Protein AF-A0A1S9IWZ9-F1 (afdb_monomer)

Organism: Shigella boydii (NCBI:txid621)

Structure (mmCIF, N/CA/C/O backbone):
data_AF-A0A1S9IWZ9-F1
#
_entry.id   AF-A0A1S9IWZ9-F1
#
loop_
_atom_site.group_PDB
_atom_site.id
_atom_site.type_symbol
_atom_site.label_atom_id
_atom_site.label_alt_id
_atom_site.label_comp_id
_atom_site.label_asym_id
_atom_site.label_entity_id
_atom_site.label_seq_id
_atom_site.pdbx_PDB_ins_code
_atom_site.Cartn_x
_atom_site.Cartn_y
_atom_site.Cartn_z
_atom_site.occupancy
_atom_site.B_iso_or_equiv
_atom_site.auth_seq_id
_atom_site.auth_comp_id
_atom_site.auth_asym_id
_atom_site.auth_atom_id
_atom_site.pdbx_PDB_model_num
ATOM 1 N N . MET A 1 1 ? -68.301 -31.347 48.770 1.00 42.69 1 MET A N 1
ATOM 2 C CA . MET A 1 1 ? -67.664 -30.353 49.659 1.00 42.69 1 MET A CA 1
ATOM 3 C C . MET A 1 1 ? -66.158 -30.566 49.586 1.00 42.69 1 MET A C 1
ATOM 5 O O . MET A 1 1 ? -65.653 -31.471 50.227 1.00 42.69 1 MET A O 1
ATOM 9 N N . VAL A 1 2 ? -65.458 -29.803 48.743 1.00 34.38 2 VAL A N 1
ATOM 10 C CA . VAL A 1 2 ? -63.988 -29.727 48.735 1.00 34.38 2 VAL A CA 1
ATOM 11 C C . VAL A 1 2 ? -63.661 -28.239 48.740 1.00 34.38 2 VAL A C 1
ATOM 13 O O . VAL A 1 2 ? -63.950 -27.529 47.781 1.00 34.38 2 VAL A O 1
ATOM 16 N N . ARG A 1 3 ? -63.187 -27.747 49.886 1.00 41.38 3 ARG A N 1
ATOM 17 C CA . ARG A 1 3 ? -62.745 -26.362 50.076 1.00 41.38 3 ARG A CA 1
ATOM 18 C C . ARG A 1 3 ? -61.369 -26.219 49.431 1.00 41.38 3 ARG A C 1
ATOM 20 O O . ARG A 1 3 ? -60.417 -26.818 49.916 1.00 41.38 3 ARG A O 1
ATOM 27 N N . ILE A 1 4 ? -61.268 -25.408 48.383 1.00 44.72 4 ILE A N 1
ATOM 28 C CA . ILE A 1 4 ? -59.985 -24.909 47.886 1.00 44.72 4 ILE A CA 1
ATOM 29 C C . ILE A 1 4 ? -59.687 -23.632 48.675 1.00 44.72 4 ILE A C 1
ATOM 31 O O . ILE A 1 4 ? -60.338 -22.606 48.489 1.00 44.72 4 ILE A O 1
ATOM 35 N N . THR A 1 5 ? -58.758 -23.716 49.622 1.00 43.66 5 THR A N 1
ATOM 36 C CA . THR A 1 5 ? -58.211 -22.553 50.328 1.00 43.66 5 THR A CA 1
ATOM 37 C C . THR A 1 5 ? -57.264 -21.799 49.403 1.00 43.66 5 THR A C 1
ATOM 39 O O . THR A 1 5 ? -56.326 -22.384 48.865 1.00 43.66 5 THR A O 1
ATOM 42 N N . ALA A 1 6 ? -57.516 -20.502 49.226 1.00 48.47 6 ALA A N 1
ATOM 43 C CA . ALA A 1 6 ? -56.674 -19.590 48.466 1.00 48.47 6 ALA A CA 1
ATOM 44 C C . ALA A 1 6 ? -55.269 -19.505 49.086 1.00 48.47 6 ALA A C 1
ATOM 46 O O . ALA A 1 6 ? -55.086 -18.919 50.152 1.00 48.47 6 ALA A O 1
ATOM 47 N N . ALA A 1 7 ? -54.277 -20.081 48.408 1.00 47.28 7 ALA A N 1
ATOM 48 C CA . ALA A 1 7 ? -52.869 -19.835 48.671 1.00 47.28 7 ALA A CA 1
ATOM 49 C C . ALA A 1 7 ? -52.355 -18.813 47.648 1.00 47.28 7 ALA A C 1
ATOM 51 O O . ALA A 1 7 ? -52.097 -19.137 46.496 1.00 47.28 7 ALA A O 1
ATOM 52 N N . ASN A 1 8 ? -52.289 -17.567 48.109 1.00 45.31 8 ASN A N 1
ATOM 53 C CA . ASN A 1 8 ? -51.313 -16.533 47.772 1.00 45.31 8 ASN A CA 1
ATOM 54 C C . ASN A 1 8 ? -50.877 -16.385 46.292 1.00 45.31 8 ASN A C 1
ATOM 56 O O . ASN A 1 8 ? -50.048 -17.117 45.755 1.00 45.31 8 ASN A O 1
ATOM 60 N N . THR A 1 9 ? -51.396 -15.337 45.664 1.00 48.41 9 THR A N 1
ATOM 61 C CA . THR A 1 9 ? -51.115 -14.843 44.311 1.00 48.41 9 THR A CA 1
ATOM 62 C C . THR A 1 9 ? -49.709 -14.237 44.171 1.00 48.41 9 THR A C 1
ATOM 64 O O . THR A 1 9 ? -49.589 -13.014 44.169 1.00 48.41 9 THR A O 1
ATOM 67 N N . SER A 1 10 ? -48.632 -15.030 44.059 1.00 46.31 10 SER A N 1
ATOM 68 C CA . SER A 1 10 ? -47.301 -14.412 43.849 1.00 46.31 10 SER A CA 1
ATOM 69 C C . SER A 1 10 ? -46.210 -15.232 43.145 1.00 46.31 10 SER A C 1
ATOM 71 O O . SER A 1 10 ? -45.042 -14.863 43.228 1.00 46.31 10 SER A O 1
ATOM 73 N N . THR A 1 11 ? -46.531 -16.323 42.439 1.00 43.47 11 THR A N 1
ATOM 74 C CA . THR A 1 11 ? -45.454 -17.200 41.915 1.00 43.47 11 THR A CA 1
ATOM 75 C C . THR A 1 11 ? -45.615 -17.683 40.474 1.00 43.47 11 THR A C 1
ATOM 77 O O . THR A 1 11 ? -44.835 -18.523 40.042 1.00 43.47 11 THR A O 1
ATOM 80 N N . PHE A 1 12 ? -46.583 -17.175 39.703 1.00 42.53 12 PHE A N 1
ATOM 81 C CA . PHE A 1 12 ? -46.905 -17.755 38.384 1.00 42.53 12 PHE A CA 1
ATOM 82 C C . PHE A 1 12 ? -46.785 -16.833 37.164 1.00 42.53 12 PHE A C 1
ATOM 84 O O . PHE A 1 12 ? -47.210 -17.205 36.075 1.00 42.53 12 PHE A O 1
ATOM 91 N N . TYR A 1 13 ? -46.141 -15.675 37.294 1.00 44.91 13 TYR A N 1
ATOM 92 C CA . TYR A 1 13 ? -45.760 -14.857 36.141 1.00 44.91 13 TYR A CA 1
ATOM 93 C C . TYR A 1 13 ? -44.308 -14.413 36.293 1.00 44.91 13 TYR A C 1
ATOM 95 O O . TYR A 1 13 ? -44.026 -13.599 37.163 1.00 44.91 13 TYR A O 1
ATOM 103 N N . CYS A 1 14 ? -43.415 -15.009 35.489 1.00 40.34 14 CYS A N 1
ATOM 104 C CA . CYS A 1 14 ? -42.206 -14.415 34.885 1.00 40.34 14 CYS A CA 1
ATOM 105 C C . CYS A 1 14 ? -41.257 -15.519 34.360 1.00 40.34 14 CYS A C 1
ATOM 107 O O . CYS A 1 14 ? -40.148 -15.690 34.851 1.00 40.34 14 CYS A O 1
ATOM 109 N N . CYS A 1 15 ? -41.673 -16.259 33.323 1.00 40.75 15 CYS A N 1
ATOM 110 C CA . CYS A 1 15 ? -40.734 -16.920 32.393 1.00 40.75 15 CYS A CA 1
ATOM 111 C C . CYS A 1 15 ? -40.380 -16.016 31.192 1.00 40.75 15 CYS A C 1
ATOM 113 O O . CYS A 1 15 ? -39.792 -16.474 30.219 1.00 40.75 15 CYS A O 1
ATOM 115 N N . ILE A 1 16 ? -40.727 -14.727 31.261 1.00 48.38 16 ILE A N 1
ATOM 116 C CA . ILE A 1 16 ? -40.239 -13.676 30.365 1.00 48.38 16 ILE A CA 1
ATOM 117 C C . ILE A 1 16 ? -39.572 -12.641 31.283 1.00 48.38 16 ILE A C 1
ATOM 119 O O . ILE A 1 16 ? -40.241 -12.168 32.205 1.00 48.38 16 ILE A O 1
ATOM 123 N N . PRO A 1 17 ? -38.275 -12.329 31.118 1.00 45.09 17 PRO A N 1
ATOM 124 C CA . PRO A 1 17 ? -37.589 -11.383 31.991 1.00 45.09 17 PRO A CA 1
ATOM 125 C C . PRO A 1 17 ? -38.250 -9.997 31.889 1.00 45.09 17 PRO A C 1
ATOM 127 O O . PRO A 1 17 ? -38.627 -9.561 30.803 1.00 45.09 17 PRO A O 1
ATOM 130 N N . PRO A 1 18 ? -38.307 -9.267 33.010 1.00 55.34 18 PRO A N 1
ATOM 131 C CA . PRO A 1 18 ? -37.368 -8.169 33.116 1.00 55.34 18 PRO A CA 1
ATOM 132 C C . PRO A 1 18 ? -36.536 -8.388 34.374 1.00 55.34 18 PRO A C 1
ATOM 134 O O . PRO A 1 18 ? -36.990 -8.152 35.489 1.00 55.34 18 PRO A O 1
ATOM 137 N N . CYS A 1 19 ? -35.294 -8.842 34.212 1.00 51.28 19 CYS A N 1
ATOM 138 C CA . CYS A 1 19 ? -34.306 -8.580 35.251 1.00 51.28 19 CYS A CA 1
ATOM 139 C C . CYS A 1 19 ? -34.127 -7.055 35.299 1.00 51.28 19 CYS A C 1
ATOM 141 O O . CYS A 1 19 ? -33.762 -6.477 34.270 1.00 51.28 19 CYS A O 1
ATOM 143 N N . PRO A 1 20 ? -34.385 -6.378 36.431 1.00 58.62 20 PRO A N 1
ATOM 144 C CA . PRO A 1 20 ? -34.030 -4.978 36.552 1.00 58.62 20 PRO A CA 1
ATOM 145 C C . PRO A 1 20 ? -32.503 -4.916 36.613 1.00 58.62 20 PRO A C 1
ATOM 147 O O . PRO A 1 20 ? -31.913 -5.153 37.663 1.00 58.62 20 PRO A O 1
ATOM 150 N N . GLN A 1 21 ? -31.855 -4.643 35.477 1.00 62.84 21 GLN A N 1
ATOM 151 C CA . GLN A 1 21 ? -30.449 -4.248 35.489 1.00 62.84 21 GLN A CA 1
ATOM 152 C C . GLN A 1 21 ? -30.333 -3.040 36.415 1.00 62.84 21 GLN A C 1
ATOM 154 O O . GLN A 1 21 ? -31.103 -2.079 36.292 1.00 62.84 21 GLN A O 1
ATOM 159 N N . THR A 1 22 ? -29.411 -3.080 37.375 1.00 73.50 22 THR A N 1
ATOM 160 C CA . THR A 1 22 ? -29.249 -1.936 38.273 1.00 73.50 22 THR A CA 1
ATOM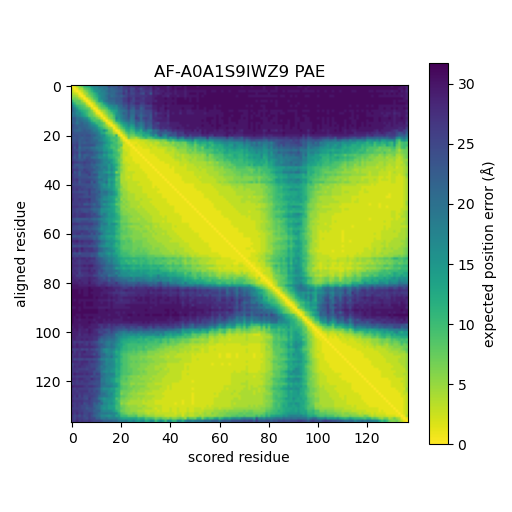 161 C C . THR A 1 22 ? -28.814 -0.718 37.450 1.00 73.50 22 THR A C 1
ATOM 163 O O . THR A 1 22 ? -28.080 -0.837 36.470 1.00 73.50 22 THR A O 1
ATOM 166 N N . ALA A 1 23 ? -29.217 0.498 37.836 1.00 81.75 23 ALA A N 1
ATOM 167 C CA . ALA A 1 23 ? -28.802 1.711 37.115 1.00 81.75 23 ALA A CA 1
ATOM 168 C C . ALA A 1 23 ? -27.265 1.856 37.011 1.00 81.75 23 ALA A C 1
ATOM 170 O O . ALA A 1 23 ? -26.764 2.593 36.164 1.00 81.75 23 ALA A O 1
ATOM 171 N N . ARG A 1 24 ? -26.511 1.158 37.873 1.00 81.62 24 ARG A N 1
ATOM 172 C CA . ARG A 1 24 ? -25.048 1.041 37.818 1.00 81.62 24 ARG A CA 1
ATOM 173 C C . ARG A 1 24 ? -24.586 0.069 36.730 1.00 81.62 24 ARG A C 1
ATOM 175 O O . ARG A 1 24 ? -23.719 0.445 35.951 1.00 81.62 24 ARG A O 1
ATOM 182 N N . GLU A 1 25 ? -25.176 -1.123 36.641 1.00 84.31 25 GLU A N 1
ATOM 183 C CA . GLU A 1 25 ? -24.898 -2.092 35.568 1.00 84.31 25 GLU A CA 1
ATOM 184 C C . GLU A 1 25 ? -25.182 -1.504 34.189 1.00 84.31 25 GLU A C 1
ATOM 186 O O . GLU A 1 25 ? -24.346 -1.613 33.297 1.00 84.31 25 GLU A O 1
ATOM 191 N N . LEU A 1 26 ? -26.306 -0.799 34.034 1.00 86.81 26 LEU A N 1
ATOM 192 C CA . LEU A 1 26 ? -26.654 -0.166 32.764 1.00 86.81 26 LEU A CA 1
ATOM 193 C C . LEU A 1 26 ? -25.638 0.920 32.371 1.00 86.81 26 LEU A C 1
ATOM 195 O O . LEU A 1 26 ? -25.242 1.021 31.212 1.00 86.81 26 LEU A O 1
ATOM 199 N N . LYS A 1 27 ? -25.166 1.717 33.339 1.00 87.94 27 LYS A N 1
ATOM 200 C CA . LYS A 1 27 ? -24.113 2.719 33.103 1.00 87.94 27 LYS A CA 1
ATOM 201 C C . LYS A 1 27 ? -22.781 2.075 32.717 1.00 87.94 27 LYS A C 1
ATOM 203 O O . LYS A 1 27 ? -22.127 2.572 31.807 1.00 87.94 27 LYS A O 1
ATOM 208 N N . LEU A 1 28 ? -22.396 0.982 33.379 1.00 90.7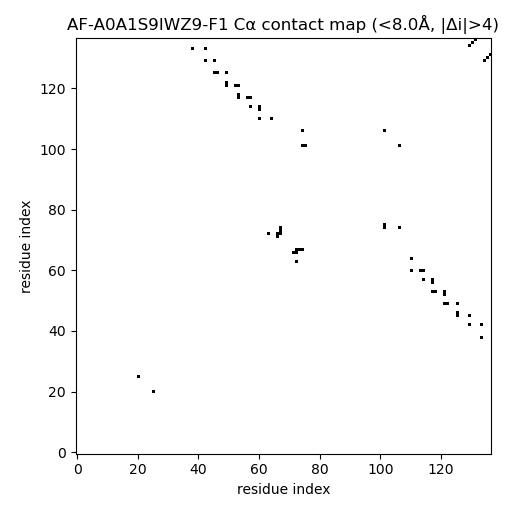5 28 LEU A N 1
ATOM 209 C CA . LEU A 1 28 ? -21.179 0.228 33.060 1.00 90.75 28 LEU A CA 1
ATOM 210 C C . LEU A 1 28 ? -21.259 -0.392 31.661 1.00 90.75 28 LEU A C 1
ATOM 212 O O . LEU A 1 28 ? -20.330 -0.232 30.874 1.00 90.75 28 LEU A O 1
ATOM 216 N N . ALA A 1 29 ? -22.381 -1.028 31.321 1.00 90.12 29 ALA A N 1
ATOM 217 C CA . ALA A 1 29 ? -22.610 -1.593 29.995 1.00 90.12 29 ALA A CA 1
ATOM 218 C C . ALA A 1 29 ? -22.529 -0.514 28.903 1.00 90.12 29 ALA A C 1
ATOM 220 O O . ALA A 1 29 ? -21.823 -0.693 27.913 1.00 90.12 29 ALA A O 1
ATOM 221 N N . ASN A 1 30 ? -23.168 0.641 29.111 1.00 91.62 30 ASN A N 1
ATOM 222 C CA . ASN A 1 30 ? -23.105 1.759 28.168 1.00 91.62 30 ASN A CA 1
ATOM 223 C C . ASN A 1 30 ? -21.685 2.328 28.016 1.00 91.62 30 ASN A C 1
ATOM 225 O O . ASN A 1 30 ? -21.290 2.691 26.907 1.00 91.62 30 ASN A O 1
ATOM 229 N N . ALA A 1 31 ? -20.905 2.386 29.101 1.00 92.44 31 ALA A N 1
ATOM 230 C CA . ALA A 1 31 ? -19.508 2.816 29.048 1.00 92.44 31 ALA A CA 1
ATOM 231 C C . ALA A 1 31 ? -18.648 1.843 28.225 1.00 92.44 31 ALA A C 1
ATOM 233 O O . ALA A 1 31 ? -17.912 2.282 27.345 1.00 92.44 31 ALA A O 1
ATOM 234 N N . VAL A 1 32 ? -18.802 0.531 28.442 1.00 92.62 32 VAL A N 1
ATOM 235 C CA . VAL A 1 32 ? -18.099 -0.510 27.671 1.00 92.62 32 VAL A CA 1
ATOM 236 C C . VAL A 1 32 ? -18.483 -0.464 26.191 1.00 92.62 32 VAL A C 1
ATOM 238 O O . VAL A 1 32 ? -17.609 -0.516 25.334 1.00 92.62 32 VAL A O 1
ATOM 241 N N . ILE A 1 33 ? -19.771 -0.313 25.870 1.00 94.44 33 ILE A N 1
ATOM 242 C CA . ILE A 1 33 ? -20.237 -0.187 24.479 1.00 94.44 33 ILE A CA 1
ATOM 243 C C . ILE A 1 33 ? -19.618 1.042 23.807 1.00 94.44 33 ILE A C 1
ATOM 245 O O . ILE A 1 33 ? -19.178 0.961 22.662 1.00 94.44 33 ILE A O 1
ATOM 249 N N . THR A 1 34 ? -19.564 2.172 24.514 1.00 94.38 34 THR A N 1
ATOM 250 C CA . THR A 1 34 ? -18.973 3.408 23.982 1.00 94.38 34 THR A CA 1
ATOM 251 C C . THR A 1 34 ? -17.473 3.234 23.731 1.00 94.38 34 THR A C 1
ATOM 253 O O . THR A 1 34 ? -16.993 3.617 22.667 1.00 94.38 34 THR A O 1
ATOM 256 N N . ASP A 1 35 ? -16.742 2.604 24.657 1.00 93.19 35 ASP A N 1
ATOM 257 C CA . ASP A 1 35 ? -15.321 2.272 24.477 1.00 93.19 35 ASP A CA 1
ATOM 258 C C . ASP A 1 35 ? -15.099 1.352 23.266 1.00 93.19 35 ASP A C 1
ATOM 260 O O . ASP A 1 35 ? -14.286 1.651 22.391 1.00 93.19 35 ASP A O 1
ATOM 264 N N . MET A 1 36 ? -15.901 0.289 23.143 1.00 92.94 36 MET A N 1
ATOM 265 C CA . MET A 1 36 ? -15.856 -0.618 21.994 1.00 92.94 36 MET A CA 1
ATOM 266 C C . MET A 1 36 ? -16.123 0.111 20.669 1.00 92.94 36 MET A C 1
ATOM 268 O O . MET A 1 36 ? -15.433 -0.142 19.682 1.00 92.94 36 MET A O 1
ATOM 272 N N . GLN A 1 37 ? -17.087 1.037 20.630 1.00 95.31 37 GLN A N 1
ATOM 273 C CA . GLN A 1 37 ? -17.384 1.838 19.437 1.00 95.31 37 GLN A CA 1
ATOM 274 C C . GLN A 1 37 ? -16.243 2.787 19.060 1.00 95.31 37 GLN A C 1
ATOM 276 O O . GLN A 1 37 ? -15.983 2.977 17.871 1.00 95.31 37 GLN A O 1
ATOM 281 N N . MET A 1 38 ? -15.567 3.390 20.043 1.00 94.12 38 MET A N 1
ATOM 282 C CA . MET A 1 38 ? -14.410 4.251 19.785 1.00 94.12 38 MET A CA 1
ATOM 283 C C . MET A 1 38 ? -13.260 3.442 19.184 1.00 94.12 38 MET A C 1
ATOM 285 O O . MET A 1 38 ? -12.815 3.757 18.084 1.00 94.12 38 MET A O 1
ATOM 289 N N . ARG A 1 39 ? -12.888 2.320 19.810 1.00 93.50 39 ARG A N 1
ATOM 290 C CA . ARG A 1 39 ? -11.831 1.430 19.300 1.00 93.50 39 ARG A CA 1
ATOM 291 C C . ARG A 1 39 ? -12.121 0.921 17.889 1.00 93.50 39 ARG A C 1
ATOM 293 O O . ARG A 1 39 ? -11.229 0.883 17.052 1.00 93.50 39 ARG A O 1
ATOM 300 N N . GLN A 1 40 ? -13.374 0.575 17.583 1.00 95.19 40 GLN A N 1
ATOM 301 C CA . GLN A 1 40 ? -13.762 0.175 16.224 1.00 95.19 40 GLN A CA 1
ATOM 302 C C . GLN A 1 40 ? -13.533 1.288 15.194 1.00 95.19 40 GLN A C 1
ATOM 304 O O . GLN A 1 40 ? -13.059 1.011 14.091 1.00 95.19 40 GLN A O 1
ATOM 309 N N . ARG A 1 41 ? -13.852 2.541 15.541 1.00 97.06 41 ARG A N 1
ATOM 310 C CA . ARG A 1 41 ? -13.607 3.692 14.661 1.00 97.06 41 ARG A CA 1
ATOM 311 C C . ARG A 1 41 ? -12.118 3.956 14.481 1.00 97.06 41 ARG A C 1
ATOM 313 O O . ARG A 1 41 ? -11.693 4.187 13.354 1.00 97.06 41 ARG A O 1
ATOM 320 N N . ASP A 1 42 ? -11.341 3.872 15.554 1.00 95.50 42 ASP A N 1
ATOM 321 C CA . ASP A 1 42 ? -9.898 4.108 15.509 1.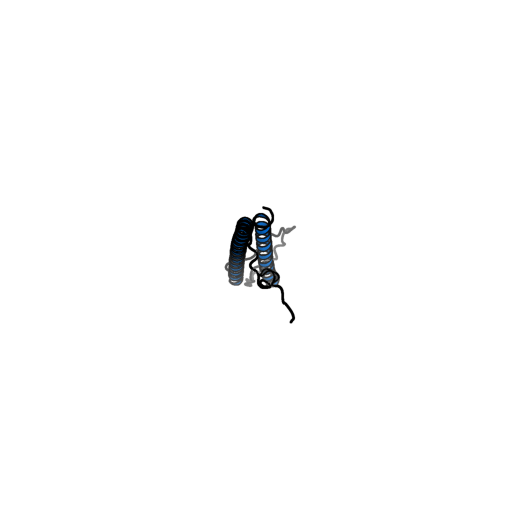00 95.50 42 ASP A CA 1
ATOM 322 C C . ASP A 1 42 ? -9.182 3.042 14.670 1.00 95.50 42 ASP A C 1
ATOM 324 O O . ASP A 1 42 ? -8.345 3.368 13.828 1.00 95.50 42 ASP A O 1
ATOM 328 N N . VAL A 1 43 ? -9.571 1.770 14.814 1.00 95.75 43 VAL A N 1
ATOM 329 C CA . VAL A 1 43 ? -9.055 0.671 13.981 1.00 95.75 43 VAL A CA 1
ATOM 330 C C . VAL A 1 43 ? -9.433 0.859 12.513 1.00 95.75 43 VAL A C 1
ATOM 332 O O . VAL A 1 43 ? -8.583 0.681 11.644 1.00 95.75 43 VAL A O 1
ATOM 335 N N . ALA A 1 44 ? -10.671 1.266 12.217 1.00 97.25 44 ALA A N 1
ATOM 336 C CA . ALA A 1 44 ? -11.090 1.551 10.844 1.00 97.25 44 ALA A CA 1
ATOM 337 C C . ALA A 1 44 ? -10.319 2.735 10.233 1.00 97.25 44 ALA A C 1
ATOM 339 O O . ALA A 1 44 ? -9.968 2.708 9.054 1.00 97.25 44 ALA A O 1
ATOM 340 N N . ALA A 1 45 ? -10.019 3.766 11.027 1.00 96.88 45 ALA A N 1
ATOM 341 C CA . ALA A 1 45 ? -9.200 4.891 10.587 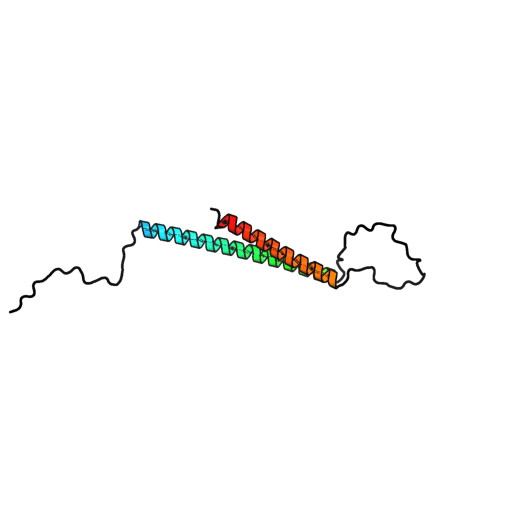1.00 96.88 45 ALA A CA 1
ATOM 342 C C . ALA A 1 45 ? -7.752 4.463 10.299 1.00 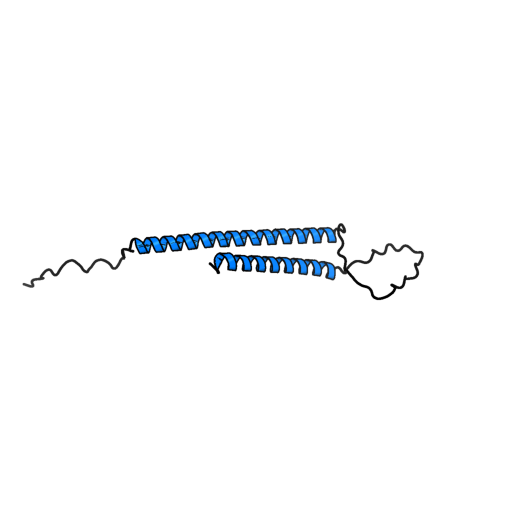96.88 45 ALA A C 1
ATOM 344 O O . ALA A 1 45 ? -7.173 4.883 9.294 1.00 96.88 45 ALA A O 1
ATOM 345 N N . LEU A 1 46 ? -7.183 3.600 11.144 1.00 96.94 46 LEU A N 1
ATOM 346 C CA . LEU A 1 46 ? -5.844 3.045 10.960 1.00 96.94 46 LEU A CA 1
ATOM 347 C C . LEU A 1 46 ? -5.763 2.166 9.702 1.00 96.94 46 LEU A C 1
ATOM 349 O O . LEU A 1 46 ? -4.834 2.318 8.909 1.00 96.94 46 LEU A O 1
ATOM 353 N N . ASP A 1 47 ? -6.762 1.315 9.470 1.00 95.69 47 ASP A N 1
ATOM 354 C CA . ASP A 1 47 ? -6.863 0.498 8.256 1.00 95.69 47 ASP A CA 1
ATOM 355 C C . ASP A 1 47 ? -6.960 1.362 6.987 1.00 95.69 47 ASP A C 1
ATOM 357 O O . ASP A 1 47 ? -6.205 1.167 6.029 1.00 95.69 47 ASP A O 1
ATOM 361 N N . ALA A 1 48 ? -7.816 2.389 7.004 1.00 97.50 48 ALA A N 1
ATOM 362 C CA . ALA A 1 48 ? -7.961 3.320 5.887 1.00 97.50 48 ALA A CA 1
ATOM 363 C C . ALA A 1 48 ? -6.659 4.084 5.592 1.00 97.50 48 ALA A C 1
ATOM 365 O O . ALA A 1 48 ? -6.285 4.245 4.426 1.00 97.50 48 ALA A O 1
ATOM 366 N N . LYS A 1 49 ? -5.945 4.523 6.638 1.00 97.31 49 LYS A N 1
ATOM 367 C CA . LYS A 1 49 ? -4.645 5.197 6.525 1.00 97.31 49 LYS A CA 1
ATOM 368 C C . LYS A 1 49 ? -3.628 4.305 5.812 1.00 97.31 49 LYS A C 1
ATOM 370 O O . LYS A 1 49 ? -3.105 4.694 4.768 1.00 97.31 49 LYS A O 1
ATOM 375 N N . TYR A 1 50 ? -3.376 3.102 6.328 1.00 97.00 50 TYR A N 1
ATOM 376 C CA . TYR A 1 50 ? -2.335 2.229 5.778 1.00 97.00 50 TYR A CA 1
ATOM 377 C C . TYR A 1 50 ? -2.705 1.614 4.427 1.00 97.00 50 TYR A C 1
ATOM 379 O O . TYR A 1 50 ? -1.822 1.404 3.593 1.00 97.00 50 TYR A O 1
ATOM 387 N N . THR A 1 51 ? -3.995 1.406 4.157 1.00 96.12 51 THR A N 1
ATOM 388 C CA . THR A 1 51 ? -4.475 1.015 2.825 1.00 96.12 51 THR A CA 1
ATOM 389 C C . THR A 1 51 ? -4.178 2.099 1.793 1.00 96.12 51 THR A C 1
ATOM 391 O O . THR A 1 51 ? -3.661 1.797 0.715 1.00 96.12 51 THR A O 1
ATOM 394 N N . LYS A 1 52 ? -4.448 3.368 2.126 1.00 97.31 52 LYS A N 1
ATOM 395 C CA . LYS A 1 52 ? -4.141 4.496 1.242 1.00 97.31 52 LYS A CA 1
ATOM 396 C C . LYS A 1 52 ? -2.638 4.638 1.014 1.00 97.31 52 LYS A C 1
ATOM 398 O O . LYS A 1 52 ? -2.208 4.694 -0.131 1.00 97.31 52 LYS A O 1
ATOM 403 N N . GLU A 1 53 ? -1.836 4.631 2.077 1.00 96.25 53 GLU A N 1
ATOM 404 C CA . GLU A 1 53 ? -0.378 4.759 1.954 1.00 96.25 53 GLU A CA 1
ATOM 405 C C . GLU A 1 53 ? 0.240 3.631 1.113 1.00 96.25 53 GLU A C 1
ATOM 407 O O . GLU A 1 53 ? 1.169 3.865 0.338 1.00 96.25 53 GLU A O 1
ATOM 412 N N . LEU A 1 54 ? -0.284 2.406 1.229 1.00 96.88 54 LEU A N 1
ATOM 413 C CA . LEU A 1 54 ? 0.143 1.287 0.393 1.00 96.88 54 LEU A CA 1
ATOM 414 C C . LEU A 1 54 ? -0.248 1.482 -1.078 1.00 96.88 54 LEU A C 1
ATOM 416 O O . LEU A 1 54 ? 0.545 1.166 -1.965 1.00 96.88 54 LEU A O 1
ATOM 420 N N . ALA A 1 55 ? -1.453 1.986 -1.348 1.00 97.06 55 ALA A N 1
ATOM 421 C CA . ALA A 1 55 ? -1.902 2.279 -2.705 1.00 97.06 55 ALA A CA 1
ATOM 422 C C . ALA A 1 55 ? -1.057 3.386 -3.355 1.00 97.06 55 ALA A C 1
ATOM 424 O O . ALA A 1 55 ? -0.602 3.217 -4.487 1.00 97.06 55 ALA A O 1
ATOM 425 N N . ASP A 1 56 ? -0.772 4.462 -2.619 1.00 97.12 56 ASP A N 1
ATOM 426 C CA . ASP A 1 56 ? 0.062 5.572 -3.085 1.00 97.12 56 ASP A CA 1
ATOM 427 C C . ASP A 1 56 ? 1.492 5.089 -3.404 1.00 97.12 56 ASP A C 1
ATOM 429 O O . ASP A 1 56 ? 2.031 5.371 -4.477 1.00 97.12 56 ASP A O 1
ATOM 433 N N . ALA A 1 57 ? 2.085 4.266 -2.530 1.00 96.00 57 ALA A N 1
ATOM 434 C CA . ALA A 1 57 ? 3.412 3.683 -2.752 1.00 96.00 57 ALA A CA 1
ATOM 435 C C . ALA A 1 57 ? 3.456 2.733 -3.965 1.00 96.00 57 ALA A C 1
ATOM 437 O O . ALA A 1 57 ? 4.441 2.703 -4.714 1.00 96.00 57 ALA A O 1
ATOM 438 N N . LYS A 1 58 ? 2.389 1.955 -4.190 1.00 95.94 58 LYS A N 1
ATOM 439 C CA . LYS A 1 58 ? 2.252 1.112 -5.387 1.00 95.94 58 LYS A CA 1
ATOM 440 C C . LYS A 1 58 ? 2.152 1.951 -6.657 1.00 95.94 58 LYS A C 1
ATOM 442 O O . LYS A 1 58 ? 2.881 1.678 -7.607 1.00 95.94 58 LYS A O 1
ATOM 447 N N . ALA A 1 59 ? 1.345 3.010 -6.644 1.00 97.56 59 ALA A N 1
ATOM 448 C CA . ALA A 1 59 ? 1.220 3.924 -7.775 1.00 97.56 59 ALA A CA 1
ATOM 449 C C . ALA A 1 59 ? 2.565 4.583 -8.132 1.00 97.56 59 ALA A C 1
ATOM 451 O O . ALA A 1 59 ? 2.924 4.679 -9.307 1.00 97.56 59 ALA A O 1
ATOM 452 N N . GLU A 1 60 ? 3.360 4.970 -7.131 1.00 96.38 60 GLU A N 1
ATOM 453 C CA . GLU A 1 60 ? 4.712 5.492 -7.353 1.00 96.38 60 GLU A CA 1
ATOM 454 C C . GLU A 1 60 ? 5.652 4.433 -7.967 1.00 96.38 60 GLU A C 1
ATOM 456 O O . GLU A 1 60 ? 6.487 4.740 -8.825 1.00 96.38 60 GLU A O 1
ATOM 461 N N . ASN A 1 61 ? 5.523 3.164 -7.562 1.00 96.56 61 ASN A N 1
ATOM 462 C CA . ASN A 1 61 ? 6.264 2.059 -8.173 1.00 96.56 61 ASN A CA 1
ATOM 463 C C . ASN A 1 61 ? 5.940 1.883 -9.647 1.00 96.56 61 ASN A C 1
ATOM 465 O O . ASN A 1 61 ? 6.858 1.785 -10.461 1.00 96.56 61 ASN A O 1
ATOM 469 N N . ASP A 1 62 ? 4.653 1.879 -9.971 1.00 96.81 62 ASP A N 1
ATOM 470 C CA . ASP A 1 62 ? 4.171 1.693 -11.331 1.00 96.81 62 ASP A CA 1
ATOM 471 C C . ASP A 1 62 ? 4.578 2.862 -12.228 1.00 96.81 62 ASP A C 1
ATOM 473 O O . ASP A 1 62 ? 5.029 2.647 -13.355 1.00 96.81 62 ASP A O 1
ATOM 477 N N . ALA A 1 63 ? 4.539 4.093 -11.710 1.00 97.56 63 ALA A N 1
ATOM 478 C CA . ALA A 1 63 ? 5.058 5.263 -12.413 1.00 97.56 63 ALA A CA 1
ATOM 479 C C . ALA A 1 63 ? 6.560 5.122 -12.723 1.00 97.56 63 ALA A C 1
ATOM 481 O O . ALA A 1 63 ? 6.996 5.371 -13.849 1.00 97.56 63 ALA A O 1
ATOM 482 N N . LEU A 1 64 ? 7.360 4.659 -11.756 1.00 96.25 64 LEU A N 1
ATOM 483 C CA . LEU A 1 64 ? 8.789 4.415 -11.964 1.00 96.25 64 LEU A CA 1
ATOM 484 C C . LEU A 1 64 ? 9.048 3.270 -12.950 1.00 96.25 64 LEU A C 1
ATOM 486 O O . LEU A 1 64 ? 9.945 3.381 -13.787 1.00 96.25 64 LEU A O 1
ATOM 490 N N . ARG A 1 65 ? 8.244 2.206 -12.900 1.00 95.75 65 ARG A N 1
ATOM 491 C CA . ARG A 1 65 ? 8.289 1.103 -13.865 1.00 95.75 65 ARG A CA 1
ATOM 492 C C . ARG A 1 65 ? 7.985 1.602 -15.279 1.00 95.75 65 ARG A C 1
ATOM 494 O O . ARG A 1 65 ? 8.720 1.270 -16.206 1.00 95.75 65 ARG A O 1
ATOM 501 N N . ALA A 1 66 ? 6.969 2.450 -15.441 1.00 96.38 66 ALA A N 1
ATOM 502 C CA . ALA A 1 66 ? 6.610 3.055 -16.721 1.00 96.38 66 ALA A CA 1
ATOM 503 C C . ALA A 1 66 ? 7.695 4.008 -17.248 1.00 96.38 66 ALA A C 1
ATOM 505 O O . ALA A 1 66 ? 7.999 3.998 -18.440 1.00 96.38 66 ALA A O 1
ATOM 506 N N . ASP A 1 67 ? 8.317 4.806 -16.378 1.00 96.25 67 ASP A N 1
ATOM 507 C CA . ASP A 1 67 ? 9.430 5.684 -16.752 1.00 96.25 67 ASP A CA 1
ATOM 508 C C . ASP A 1 67 ? 10.663 4.907 -17.227 1.00 96.25 67 ASP A C 1
ATOM 510 O O . ASP A 1 67 ? 11.332 5.338 -18.170 1.00 96.25 67 ASP A O 1
ATOM 514 N N . VAL A 1 68 ? 10.971 3.771 -16.591 1.00 93.69 68 VAL A N 1
ATOM 515 C CA . VAL A 1 68 ? 12.074 2.890 -17.007 1.00 93.69 68 VAL A CA 1
ATOM 516 C C . VAL A 1 68 ? 11.740 2.177 -18.315 1.00 93.69 68 VAL A C 1
ATOM 518 O O . VAL A 1 68 ? 12.573 2.142 -19.222 1.00 93.69 68 VAL A O 1
ATOM 521 N N . ALA A 1 69 ? 10.510 1.680 -18.467 1.00 91.56 69 ALA A N 1
ATOM 522 C CA . ALA A 1 69 ? 10.051 1.060 -19.709 1.00 91.56 69 ALA A CA 1
ATOM 523 C C . ALA A 1 69 ? 10.086 2.041 -20.895 1.00 91.56 69 ALA A C 1
ATOM 525 O O . ALA A 1 69 ? 10.505 1.672 -21.989 1.00 91.56 69 ALA A O 1
ATOM 526 N N . ALA A 1 70 ? 9.721 3.306 -20.667 1.00 93.88 70 ALA A N 1
ATOM 527 C CA . ALA A 1 70 ? 9.769 4.368 -21.670 1.00 93.88 70 ALA A CA 1
ATOM 528 C C . ALA A 1 70 ? 11.175 4.960 -21.895 1.00 93.88 70 ALA A C 1
ATOM 530 O O . ALA A 1 70 ? 11.323 5.893 -22.682 1.00 93.88 70 ALA A O 1
ATOM 531 N N . GLY A 1 71 ? 12.199 4.491 -21.174 1.00 90.44 71 GLY A N 1
ATOM 532 C CA . GLY A 1 71 ? 13.569 5.002 -21.276 1.00 90.44 71 GLY A CA 1
ATOM 533 C C . GLY A 1 71 ? 13.781 6.415 -20.715 1.00 90.44 71 GLY A C 1
ATOM 534 O O . GLY A 1 71 ? 14.875 6.960 -20.854 1.00 90.44 71 GLY A O 1
ATOM 535 N N . ARG A 1 72 ? 12.777 7.008 -20.049 1.00 94.06 72 ARG A N 1
ATOM 536 C CA . ARG A 1 72 ? 12.891 8.313 -19.365 1.00 94.06 72 ARG A CA 1
ATOM 537 C C . ARG A 1 72 ? 13.782 8.230 -18.128 1.00 94.06 72 ARG A C 1
ATOM 539 O O . ARG A 1 72 ? 14.436 9.204 -17.762 1.00 94.06 72 ARG A O 1
ATOM 546 N N . LYS A 1 73 ? 13.809 7.062 -17.481 1.00 92.69 73 LYS A N 1
ATOM 547 C CA . LYS A 1 73 ? 14.683 6.735 -16.347 1.00 92.69 73 LYS A CA 1
ATOM 548 C C . LYS A 1 73 ? 15.457 5.451 -16.637 1.00 92.69 73 LYS A C 1
ATOM 550 O O . LYS A 1 73 ? 15.063 4.648 -17.475 1.00 92.69 73 LYS A O 1
ATOM 555 N N . ARG A 1 74 ? 16.579 5.254 -15.939 1.00 89.50 74 ARG A N 1
ATOM 556 C CA . ARG A 1 74 ? 17.408 4.043 -16.044 1.00 89.50 74 ARG A CA 1
ATOM 557 C C . ARG A 1 74 ? 17.777 3.546 -14.654 1.00 89.50 74 ARG A C 1
ATOM 559 O O . ARG A 1 74 ? 18.241 4.332 -13.829 1.00 89.50 74 ARG A O 1
ATOM 566 N N . LEU A 1 75 ? 17.618 2.245 -14.428 1.00 90.25 75 LEU A N 1
ATOM 567 C CA . LEU A 1 75 ? 18.157 1.569 -13.254 1.00 90.25 75 LEU A CA 1
ATOM 568 C C . LEU A 1 75 ? 19.680 1.441 -13.397 1.00 90.25 75 LEU A C 1
ATOM 570 O O . LEU A 1 75 ? 20.196 1.158 -14.480 1.00 90.25 75 LEU A O 1
ATOM 574 N N . ARG A 1 76 ? 20.407 1.686 -12.307 1.00 88.00 76 ARG A N 1
ATOM 575 C CA . ARG A 1 76 ? 21.871 1.612 -12.258 1.00 88.00 76 ARG A CA 1
ATOM 576 C C . ARG A 1 76 ? 22.275 0.728 -11.089 1.00 88.00 76 ARG A C 1
ATOM 578 O O . ARG A 1 76 ? 21.717 0.865 -10.004 1.00 88.00 76 ARG A O 1
ATOM 585 N N . ILE A 1 77 ? 23.252 -0.145 -11.306 1.00 85.00 77 ILE A N 1
ATOM 586 C CA . ILE A 1 77 ? 23.899 -0.877 -10.217 1.00 85.00 77 ILE A CA 1
ATOM 587 C C . ILE A 1 77 ? 25.090 -0.045 -9.758 1.00 85.00 77 ILE A C 1
ATOM 589 O O . ILE A 1 77 ? 25.903 0.381 -10.580 1.00 85.00 77 ILE A O 1
ATOM 593 N N . ASN A 1 78 ? 25.205 0.167 -8.450 1.00 85.69 78 ASN A N 1
ATOM 594 C CA . ASN A 1 78 ? 26.454 0.634 -7.874 1.00 85.69 78 ASN A CA 1
ATOM 595 C C . ASN A 1 78 ? 27.415 -0.559 -7.788 1.00 85.69 78 ASN A C 1
ATOM 597 O O . ASN A 1 78 ? 27.294 -1.388 -6.889 1.00 85.69 78 ASN A O 1
ATOM 601 N N . ALA A 1 79 ? 28.307 -0.685 -8.768 1.00 81.38 79 ALA A N 1
ATOM 602 C CA . ALA A 1 79 ? 29.286 -1.761 -8.836 1.00 81.38 79 ALA A CA 1
ATOM 603 C C . ALA A 1 79 ? 30.694 -1.199 -8.614 1.00 81.38 79 ALA A C 1
ATOM 605 O O . ALA A 1 79 ? 31.082 -0.223 -9.254 1.00 81.38 79 ALA A O 1
ATOM 606 N N . ASN A 1 80 ? 31.469 -1.846 -7.742 1.00 84.56 80 ASN A N 1
ATOM 607 C CA . ASN A 1 80 ? 32.909 -1.634 -7.667 1.00 84.56 80 ASN A CA 1
ATOM 608 C C . ASN A 1 80 ? 33.588 -2.699 -8.531 1.00 84.56 80 ASN A C 1
ATOM 610 O O . ASN A 1 80 ? 33.485 -3.888 -8.233 1.00 84.56 80 ASN A O 1
ATOM 614 N N . CYS A 1 81 ? 34.250 -2.285 -9.608 1.00 78.75 81 CYS A N 1
ATOM 615 C CA . CYS A 1 81 ? 34.934 -3.199 -10.518 1.00 78.75 81 CYS A CA 1
ATOM 616 C C . CYS A 1 81 ? 36.425 -3.262 -10.148 1.00 78.75 81 CYS A C 1
ATOM 618 O O . CYS A 1 81 ? 37.146 -2.301 -10.426 1.00 78.75 81 CYS A O 1
ATOM 620 N N . PRO A 1 82 ? 36.919 -4.351 -9.527 1.00 74.12 82 PRO A N 1
ATOM 621 C CA . PRO A 1 82 ? 38.342 -4.494 -9.246 1.00 74.12 82 PRO A CA 1
ATOM 622 C C . PRO A 1 82 ? 39.109 -4.766 -10.551 1.00 74.12 82 PRO A C 1
ATOM 624 O O . PRO A 1 82 ? 38.982 -5.834 -11.145 1.00 74.12 82 PRO A O 1
ATOM 627 N N . GLY A 1 83 ? 39.908 -3.792 -10.996 1.00 69.75 83 GLY A N 1
ATOM 628 C CA . GLY A 1 83 ? 40.819 -3.913 -12.143 1.00 69.75 83 GLY A CA 1
ATOM 629 C C . GLY A 1 83 ? 40.633 -2.830 -13.210 1.00 69.75 83 GLY A C 1
ATOM 630 O O .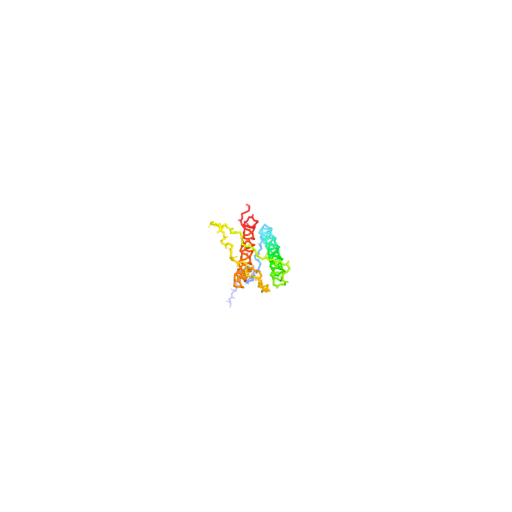 GLY A 1 83 ? 39.596 -2.171 -13.285 1.00 69.75 83 GLY A O 1
ATOM 631 N N . SER A 1 84 ? 41.646 -2.638 -14.064 1.00 60.94 84 SER A N 1
ATOM 632 C CA . SER A 1 84 ? 41.488 -1.808 -15.259 1.00 60.94 84 SER A CA 1
ATOM 633 C C . SER A 1 84 ? 40.583 -2.542 -16.248 1.00 60.94 84 SER A C 1
ATOM 635 O O . SER A 1 84 ? 40.908 -3.621 -16.744 1.00 60.94 84 SER A O 1
ATOM 637 N N . LEU A 1 85 ? 39.414 -1.964 -16.529 1.00 65.19 85 LEU A N 1
ATOM 638 C CA . LEU A 1 85 ? 38.566 -2.416 -17.627 1.00 65.19 85 LEU A CA 1
ATOM 639 C C . LEU A 1 85 ? 39.418 -2.365 -18.903 1.00 65.19 85 LEU A C 1
ATOM 641 O O . LEU A 1 85 ? 39.822 -1.282 -19.334 1.00 65.19 85 LEU A O 1
ATOM 645 N N . ARG A 1 86 ? 39.750 -3.528 -19.480 1.00 61.19 86 ARG A N 1
ATOM 646 C CA . ARG A 1 86 ? 40.476 -3.595 -20.753 1.00 61.19 86 ARG A CA 1
ATOM 647 C C . ARG A 1 86 ? 39.659 -2.827 -21.787 1.00 61.19 86 ARG A C 1
ATOM 649 O O . ARG A 1 86 ? 38.571 -3.258 -22.161 1.00 61.19 86 ARG A O 1
ATOM 656 N N . LYS A 1 87 ? 40.176 -1.682 -22.235 1.00 57.81 87 LYS A N 1
ATOM 657 C CA . LYS A 1 87 ? 39.609 -0.930 -23.353 1.00 57.81 87 LYS A CA 1
ATOM 658 C C . LYS A 1 87 ? 39.699 -1.840 -24.577 1.00 57.81 87 LYS A C 1
ATOM 660 O O . LYS A 1 87 ? 40.800 -2.106 -25.055 1.00 57.81 87 LYS A O 1
ATOM 665 N N . ALA A 1 88 ? 38.568 -2.388 -25.017 1.00 60.00 88 ALA A N 1
ATOM 666 C CA . ALA A 1 88 ? 38.525 -3.159 -26.251 1.00 60.00 88 ALA A CA 1
ATOM 667 C C . ALA A 1 88 ? 39.060 -2.278 -27.402 1.00 60.00 88 ALA A C 1
ATOM 669 O O . ALA A 1 88 ? 38.785 -1.070 -27.396 1.00 60.00 88 ALA A O 1
ATOM 670 N N . PRO A 1 89 ? 39.841 -2.827 -28.354 1.00 56.62 89 PRO A N 1
ATOM 671 C CA . PRO A 1 89 ? 40.255 -2.086 -29.539 1.00 56.62 89 PRO A CA 1
ATOM 672 C C . PRO A 1 89 ? 39.005 -1.532 -30.222 1.00 56.62 89 PRO A C 1
ATOM 674 O O . PRO A 1 89 ? 38.088 -2.285 -30.540 1.00 56.62 89 PRO A O 1
ATOM 677 N N . ILE A 1 90 ? 38.944 -0.212 -30.388 1.00 58.06 90 ILE A N 1
ATOM 678 C CA . ILE A 1 90 ? 37.813 0.443 -31.042 1.00 58.06 90 ILE A CA 1
ATOM 679 C C . ILE A 1 90 ? 37.969 0.151 -32.534 1.00 58.06 90 ILE A C 1
ATOM 681 O O . ILE A 1 90 ? 38.827 0.742 -33.190 1.00 58.06 90 ILE A O 1
ATOM 685 N N . THR A 1 91 ? 37.201 -0.794 -33.070 1.00 54.53 91 THR A N 1
ATOM 686 C CA . THR A 1 91 ? 37.075 -0.952 -34.519 1.00 54.53 91 THR A CA 1
ATOM 687 C C . THR A 1 91 ? 36.333 0.270 -35.060 1.00 54.53 91 THR A C 1
ATOM 689 O O . THR A 1 91 ? 35.325 0.700 -34.503 1.00 54.53 91 THR A O 1
ATOM 692 N N . SER A 1 92 ? 36.850 0.881 -36.127 1.00 51.81 92 SER A N 1
ATOM 693 C CA . SER A 1 92 ? 36.225 2.016 -36.814 1.00 51.81 92 SER A CA 1
ATOM 694 C C . SER A 1 92 ? 35.010 1.544 -37.621 1.00 51.81 92 SER A C 1
ATOM 696 O O . SER A 1 92 ? 35.044 1.485 -38.846 1.00 51.81 92 SER A O 1
ATOM 698 N N . GLY A 1 93 ? 33.958 1.147 -36.916 1.00 58.62 93 GLY A N 1
ATOM 699 C CA . GLY A 1 93 ? 32.649 0.791 -37.443 1.00 58.62 93 GLY A CA 1
ATOM 700 C C . GLY A 1 93 ? 31.634 1.092 -36.352 1.00 58.62 93 GLY A C 1
ATOM 701 O O . GLY A 1 93 ? 31.594 0.408 -35.335 1.00 58.62 93 GLY A O 1
ATOM 702 N N . VAL A 1 94 ? 30.891 2.185 -36.510 1.00 53.62 94 VAL A N 1
ATOM 703 C CA . VAL A 1 94 ? 29.832 2.604 -35.584 1.00 53.62 94 VAL A CA 1
ATOM 704 C C . VAL A 1 94 ? 28.627 1.685 -35.745 1.00 53.62 94 VAL A C 1
ATOM 706 O O . VAL A 1 94 ? 27.615 2.056 -36.334 1.00 53.62 94 VAL A O 1
ATOM 709 N N . ASP A 1 95 ? 28.726 0.477 -35.203 1.00 49.38 95 ASP A N 1
ATOM 710 C CA . ASP A 1 95 ? 27.529 -0.277 -34.873 1.00 49.38 95 ASP A CA 1
ATOM 711 C C . ASP A 1 95 ? 26.817 0.506 -33.769 1.00 49.38 95 ASP A C 1
ATOM 713 O O . ASP A 1 95 ? 27.399 0.818 -32.725 1.00 49.38 95 ASP A O 1
ATOM 717 N N . ASN A 1 96 ? 25.556 0.869 -34.010 1.00 50.38 96 ASN A N 1
ATOM 718 C CA . ASN A 1 96 ? 24.670 1.471 -33.018 1.00 50.38 96 ASN A CA 1
ATOM 719 C C . ASN A 1 96 ? 24.303 0.414 -31.961 1.00 50.38 96 ASN A C 1
ATOM 721 O O . ASN A 1 96 ? 23.157 -0.021 -31.849 1.00 50.38 96 ASN A O 1
ATOM 725 N N . VAL A 1 97 ? 25.306 -0.080 -31.234 1.00 53.09 97 VAL A N 1
ATOM 726 C CA . VAL A 1 97 ? 25.118 -1.024 -30.144 1.00 53.09 97 VAL A CA 1
ATOM 727 C C . VAL A 1 97 ? 24.466 -0.243 -29.018 1.00 53.09 97 VAL A C 1
ATOM 729 O O . VAL A 1 97 ? 25.054 0.681 -28.452 1.00 53.09 97 VAL A O 1
ATOM 732 N N . THR A 1 98 ? 23.224 -0.613 -28.712 1.00 61.47 98 THR A N 1
ATOM 733 C CA . THR A 1 98 ? 22.505 -0.116 -27.538 1.00 61.47 98 THR A CA 1
ATOM 734 C C . THR A 1 98 ? 23.436 -0.224 -26.333 1.00 61.47 98 THR A C 1
ATOM 736 O O . THR A 1 98 ? 23.933 -1.309 -26.028 1.00 61.47 98 THR A O 1
ATOM 739 N N . GLY A 1 99 ? 23.721 0.907 -25.680 1.00 66.44 99 GLY A N 1
ATOM 740 C CA . GLY A 1 99 ? 24.639 0.935 -24.543 1.00 66.44 99 GLY A CA 1
ATOM 741 C C . GLY A 1 99 ? 24.226 -0.070 -23.457 1.00 66.44 99 GLY A C 1
ATOM 742 O O . GLY A 1 99 ? 23.040 -0.390 -23.346 1.00 66.44 99 GLY A O 1
ATOM 743 N N . PRO A 1 100 ? 25.172 -0.551 -22.632 1.00 71.19 100 PRO A N 1
ATOM 744 C CA . PRO A 1 100 ? 24.913 -1.614 -21.666 1.00 71.19 100 PRO A CA 1
ATOM 745 C C . PRO A 1 100 ? 23.685 -1.299 -20.796 1.00 71.19 100 PRO A C 1
ATOM 747 O O . PRO A 1 100 ? 23.572 -0.213 -20.211 1.00 71.19 100 PRO A O 1
ATOM 750 N N . ARG A 1 101 ? 22.748 -2.251 -20.744 1.00 79.31 101 ARG A N 1
ATOM 751 C CA . ARG A 1 101 ? 21.505 -2.205 -19.964 1.00 79.31 101 ARG A CA 1
ATOM 752 C C . ARG A 1 101 ? 21.422 -3.450 -19.083 1.00 79.31 101 ARG A C 1
ATOM 754 O O . ARG A 1 101 ? 22.029 -4.475 -19.385 1.00 79.31 101 ARG A O 1
ATOM 761 N N . LEU A 1 102 ? 20.693 -3.335 -17.977 1.00 85.50 102 LEU A N 1
ATOM 762 C CA . LEU A 1 102 ? 20.289 -4.489 -17.182 1.00 85.50 102 LEU A CA 1
ATOM 763 C C . LEU A 1 102 ? 19.491 -5.475 -18.037 1.00 85.50 102 LEU A C 1
ATOM 765 O O . LEU A 1 102 ? 18.796 -5.075 -18.967 1.00 85.50 102 LEU A O 1
ATOM 769 N N . ALA A 1 103 ? 19.576 -6.759 -17.694 1.00 87.06 103 ALA A N 1
ATOM 770 C CA . ALA A 1 103 ? 18.689 -7.758 -18.272 1.00 87.06 103 ALA A CA 1
ATOM 771 C C . ALA A 1 103 ? 17.230 -7.445 -17.898 1.00 87.06 103 ALA A C 1
ATOM 773 O O . ALA A 1 103 ? 16.953 -7.057 -16.761 1.00 87.06 103 ALA A O 1
ATOM 774 N N . ASP A 1 104 ? 16.291 -7.689 -18.812 1.00 87.12 104 ASP A N 1
ATOM 775 C CA . ASP A 1 104 ? 14.859 -7.441 -18.582 1.00 87.12 104 ASP A CA 1
ATOM 776 C C . ASP A 1 104 ? 14.305 -8.218 -17.374 1.00 87.12 104 ASP A C 1
ATOM 778 O O . ASP A 1 104 ? 13.339 -7.804 -16.733 1.00 87.12 104 ASP A O 1
ATOM 782 N N . THR A 1 105 ? 14.899 -9.369 -17.043 1.00 90.56 105 THR A N 1
ATOM 783 C CA . THR A 1 105 ? 14.602 -10.116 -15.810 1.00 90.56 105 THR A CA 1
ATOM 784 C C . THR A 1 105 ? 15.008 -9.325 -14.570 1.00 90.56 105 THR A C 1
ATOM 786 O O . THR A 1 105 ? 14.180 -9.125 -13.691 1.00 90.56 105 THR A O 1
ATOM 789 N N . ALA A 1 106 ? 16.228 -8.785 -14.540 1.00 91.38 106 ALA A N 1
ATOM 790 C CA . ALA A 1 106 ? 16.726 -7.990 -13.421 1.00 91.38 106 ALA A CA 1
ATOM 791 C C . ALA A 1 106 ? 15.918 -6.698 -13.213 1.00 91.38 106 ALA A C 1
ATOM 793 O O . ALA A 1 106 ? 15.647 -6.324 -12.072 1.00 91.38 106 ALA A O 1
ATOM 794 N N . GLU A 1 107 ? 15.493 -6.026 -14.292 1.00 91.94 107 GLU A N 1
ATOM 795 C CA . GLU A 1 107 ? 14.622 -4.848 -14.176 1.00 91.94 107 GLU A CA 1
ATOM 796 C C . GLU A 1 107 ? 13.252 -5.209 -13.578 1.00 91.94 107 GLU A C 1
ATOM 798 O O . GLU A 1 107 ? 12.773 -4.519 -12.676 1.00 91.94 107 GLU A O 1
ATOM 803 N N . ARG A 1 108 ? 12.633 -6.311 -14.026 1.00 93.56 108 ARG A N 1
ATOM 804 C CA . ARG A 1 108 ? 11.352 -6.791 -13.476 1.00 93.56 108 ARG A CA 1
ATOM 805 C C . ARG A 1 108 ? 11.472 -7.199 -12.011 1.00 93.56 108 ARG A C 1
ATOM 807 O O . ARG A 1 108 ? 10.665 -6.755 -11.192 1.00 93.56 108 ARG A O 1
ATOM 814 N N . ASP A 1 109 ? 12.485 -7.991 -11.679 1.00 95.44 109 ASP A N 1
ATOM 815 C CA . ASP A 1 109 ? 12.712 -8.497 -10.324 1.00 95.44 109 ASP A CA 1
ATOM 816 C C . ASP A 1 109 ? 12.959 -7.355 -9.334 1.00 95.44 109 ASP A C 1
ATOM 818 O O . ASP A 1 109 ? 12.449 -7.389 -8.214 1.00 95.44 109 ASP A O 1
ATOM 822 N N . TYR A 1 110 ? 13.657 -6.296 -9.759 1.00 95.00 110 TYR A N 1
ATOM 823 C CA . TYR A 1 110 ? 13.839 -5.088 -8.955 1.00 95.00 110 TYR A CA 1
ATOM 824 C C . TYR A 1 110 ? 12.503 -4.450 -8.548 1.00 95.00 110 TYR A C 1
ATOM 826 O O . TYR A 1 110 ? 12.292 -4.141 -7.372 1.00 95.00 110 TYR A O 1
ATOM 834 N N . PHE A 1 111 ? 11.578 -4.266 -9.494 1.00 95.94 111 PHE A N 1
ATOM 835 C CA . PHE A 1 111 ? 10.287 -3.652 -9.182 1.00 95.94 111 PHE A CA 1
ATOM 836 C C . PHE A 1 111 ? 9.393 -4.567 -8.338 1.00 95.94 111 PHE A C 1
ATOM 838 O O . PHE A 1 111 ? 8.730 -4.068 -7.431 1.00 95.94 111 PHE A O 1
ATOM 845 N N . ILE A 1 112 ? 9.420 -5.885 -8.573 1.00 96.25 112 ILE A N 1
ATOM 846 C CA . ILE A 1 112 ? 8.729 -6.869 -7.721 1.00 96.25 112 ILE A CA 1
ATOM 847 C C . ILE A 1 112 ? 9.263 -6.800 -6.287 1.00 96.25 112 ILE A C 1
ATOM 849 O O . ILE A 1 112 ? 8.489 -6.782 -5.328 1.00 96.25 112 ILE A O 1
ATOM 853 N N . LEU A 1 113 ? 10.587 -6.743 -6.126 1.00 96.38 113 LEU A N 1
ATOM 854 C CA . LEU A 1 113 ? 11.218 -6.647 -4.815 1.00 96.38 113 LEU A CA 1
ATOM 855 C C . LEU A 1 113 ? 10.808 -5.359 -4.099 1.00 96.38 113 LEU A C 1
ATOM 857 O O . LEU A 1 113 ? 10.418 -5.405 -2.932 1.00 96.38 113 LEU A O 1
ATOM 861 N N . ARG A 1 114 ? 10.849 -4.220 -4.798 1.00 96.88 114 ARG A N 1
ATOM 862 C CA . ARG A 1 114 ? 10.441 -2.930 -4.235 1.00 96.88 114 ARG A CA 1
ATOM 863 C C . ARG A 1 114 ? 8.973 -2.949 -3.805 1.00 96.88 114 ARG A C 1
ATOM 865 O O . ARG A 1 114 ? 8.672 -2.491 -2.708 1.00 96.88 114 ARG A O 1
ATOM 872 N N . GLU A 1 115 ? 8.077 -3.509 -4.618 1.00 96.56 115 GLU A N 1
ATOM 873 C CA . GLU A 1 115 ? 6.656 -3.651 -4.276 1.00 96.56 115 GLU A CA 1
ATOM 874 C C . GLU A 1 115 ? 6.452 -4.473 -2.995 1.00 96.56 115 GLU A C 1
ATOM 876 O O . GLU A 1 115 ? 5.773 -4.021 -2.071 1.00 96.56 115 GLU A O 1
ATOM 881 N N . ARG A 1 116 ? 7.090 -5.647 -2.898 1.00 97.31 116 ARG A N 1
ATOM 882 C CA . ARG A 1 116 ? 7.003 -6.514 -1.710 1.00 97.31 116 ARG A CA 1
ATOM 883 C C . ARG A 1 116 ? 7.544 -5.839 -0.454 1.00 97.31 116 ARG A C 1
ATOM 885 O O . ARG A 1 116 ? 6.947 -5.977 0.610 1.00 97.31 116 ARG A O 1
ATOM 892 N N . LEU A 1 117 ? 8.655 -5.112 -0.576 1.00 97.62 117 LEU A N 1
ATOM 893 C CA . LEU A 1 117 ? 9.272 -4.404 0.544 1.00 97.62 117 LEU A CA 1
ATOM 894 C C . LEU A 1 117 ? 8.352 -3.301 1.072 1.00 97.62 117 LEU A C 1
ATOM 896 O O . LEU A 1 117 ? 8.133 -3.228 2.277 1.00 97.62 117 LEU A O 1
ATOM 900 N N . MET A 1 118 ? 7.753 -2.502 0.185 1.00 96.12 118 MET A N 1
ATOM 901 C CA . MET A 1 118 ? 6.805 -1.457 0.586 1.00 96.12 118 MET A CA 1
ATOM 902 C C . MET A 1 118 ? 5.553 -2.043 1.250 1.00 96.12 118 MET A C 1
ATOM 904 O O . MET A 1 118 ? 5.104 -1.518 2.266 1.00 96.12 118 MET A O 1
ATOM 908 N N . ALA A 1 119 ? 5.023 -3.159 0.733 1.00 95.19 119 ALA A N 1
ATOM 909 C CA . ALA A 1 119 ? 3.886 -3.844 1.349 1.00 95.19 119 ALA A CA 1
ATOM 910 C C . ALA A 1 119 ? 4.209 -4.335 2.767 1.00 95.19 119 ALA A C 1
ATOM 912 O O . ALA A 1 119 ? 3.478 -4.019 3.704 1.00 95.19 119 ALA A O 1
ATOM 913 N N . MET A 1 120 ? 5.324 -5.053 2.934 1.00 97.38 120 MET A N 1
ATOM 914 C CA . MET A 1 120 ? 5.748 -5.546 4.247 1.00 97.38 120 MET A CA 1
ATOM 915 C C . MET A 1 120 ? 6.032 -4.404 5.224 1.00 97.38 120 MET A C 1
ATOM 917 O O . MET A 1 120 ? 5.661 -4.492 6.392 1.00 97.38 120 MET A O 1
ATOM 921 N N . GLN A 1 121 ? 6.638 -3.312 4.754 1.00 96.81 121 GLN A N 1
ATOM 922 C CA . GLN A 1 121 ? 6.890 -2.138 5.581 1.00 96.81 121 GLN A CA 1
ATOM 923 C C . GLN A 1 121 ? 5.585 -1.510 6.084 1.00 96.81 121 GLN A C 1
ATOM 925 O O . GLN A 1 121 ? 5.456 -1.268 7.281 1.00 96.81 121 GLN A O 1
ATOM 930 N N . LYS A 1 122 ? 4.591 -1.306 5.211 1.00 94.94 122 LYS A N 1
ATOM 931 C CA . LYS A 1 122 ? 3.299 -0.729 5.615 1.00 94.94 122 LYS A CA 1
ATOM 932 C C . LYS A 1 122 ? 2.508 -1.640 6.545 1.00 94.94 122 LYS A C 1
ATOM 934 O O . LYS A 1 122 ? 1.909 -1.157 7.501 1.00 94.94 122 LYS A O 1
ATOM 939 N N . GLN A 1 123 ? 2.562 -2.951 6.322 1.00 94.44 123 GLN A N 1
ATOM 940 C CA . GLN A 1 123 ? 1.980 -3.931 7.241 1.00 94.44 123 GLN A CA 1
ATOM 941 C C . GLN A 1 123 ? 2.636 -3.872 8.624 1.00 94.44 123 GLN A C 1
ATOM 943 O O . G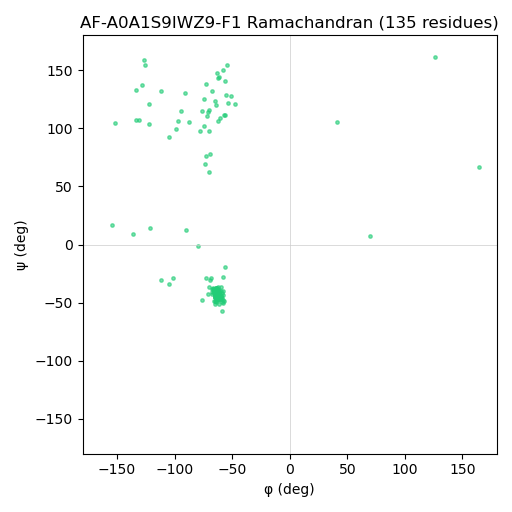LN A 1 123 ? 1.937 -3.906 9.634 1.00 94.44 123 GLN A O 1
ATOM 948 N N . LEU A 1 124 ? 3.966 -3.758 8.679 1.00 97.31 124 LEU A N 1
ATOM 949 C CA . LEU A 1 124 ? 4.700 -3.655 9.936 1.00 97.31 124 LEU A CA 1
ATOM 950 C C . LEU A 1 124 ? 4.374 -2.354 10.677 1.00 97.31 124 LEU A C 1
ATOM 952 O O . LEU A 1 124 ? 4.081 -2.398 11.869 1.00 97.31 124 LEU A O 1
ATOM 956 N N . GLU A 1 125 ? 4.410 -1.217 9.982 1.00 96.50 125 GLU A N 1
ATOM 957 C CA . GLU A 1 125 ? 4.072 0.094 10.545 1.00 96.50 125 GLU A CA 1
ATOM 958 C C . GLU A 1 125 ? 2.637 0.094 11.102 1.00 96.50 125 GLU A C 1
ATOM 960 O O . GLU A 1 125 ? 2.431 0.456 12.262 1.00 96.50 125 GLU A O 1
ATOM 965 N N . GLY A 1 126 ? 1.670 -0.417 10.330 1.00 96.19 126 GLY A N 1
ATOM 966 C CA . GLY A 1 126 ? 0.279 -0.537 10.764 1.00 96.19 126 GLY A CA 1
ATOM 967 C C . GLY A 1 126 ? 0.090 -1.462 11.962 1.00 96.19 126 GLY A C 1
ATOM 968 O O . GLY A 1 126 ? -0.591 -1.096 12.918 1.00 96.19 126 GLY A O 1
ATOM 969 N N . ALA A 1 127 ? 0.743 -2.628 11.975 1.00 96.00 127 ALA A N 1
ATOM 970 C CA . ALA A 1 127 ? 0.684 -3.543 13.113 1.00 96.00 127 ALA A CA 1
ATOM 971 C C . ALA A 1 127 ? 1.290 -2.924 14.385 1.00 96.00 127 ALA A C 1
ATOM 973 O O . ALA A 1 127 ? 0.739 -3.076 15.476 1.00 96.00 127 ALA A O 1
ATOM 974 N N . GLN A 1 128 ? 2.405 -2.199 14.258 1.00 97.00 128 GLN A N 1
ATOM 975 C CA . GLN A 1 128 ? 3.029 -1.507 15.386 1.00 97.00 128 GLN A CA 1
ATOM 976 C C . GLN A 1 128 ? 2.133 -0.397 15.945 1.00 97.00 128 GLN A C 1
ATOM 978 O O . GLN A 1 128 ? 1.993 -0.291 17.164 1.00 97.00 128 GLN A O 1
ATOM 983 N N . GLU A 1 129 ? 1.529 0.424 15.083 1.00 96.06 129 GLU A N 1
ATOM 984 C CA . GLU A 1 129 ? 0.632 1.502 15.514 1.00 96.06 129 GLU A CA 1
ATOM 985 C C . GLU A 1 129 ? -0.657 0.941 16.133 1.00 96.06 129 GLU A C 1
ATOM 987 O O . GLU A 1 129 ? -1.085 1.423 17.182 1.00 96.06 129 GLU A O 1
ATOM 992 N N . TYR A 1 130 ? -1.208 -0.148 15.586 1.00 95.81 130 TYR A N 1
ATOM 993 C CA . TYR A 1 130 ? -2.335 -0.861 16.190 1.00 95.81 130 TYR A CA 1
ATOM 994 C C . TYR A 1 130 ? -2.010 -1.338 17.610 1.00 95.81 130 TYR A C 1
ATOM 996 O O . TYR A 1 130 ? -2.747 -1.037 18.545 1.00 95.81 130 TYR A O 1
ATOM 1004 N N . ILE A 1 131 ? -0.878 -2.021 17.811 1.00 95.38 131 ILE A N 1
ATOM 1005 C CA . ILE A 1 131 ? -0.489 -2.520 19.140 1.00 95.38 131 ILE A CA 1
ATOM 1006 C C . ILE A 1 131 ? -0.344 -1.365 20.139 1.00 95.38 131 ILE A C 1
ATOM 1008 O O . ILE A 1 131 ? -0.842 -1.456 21.261 1.00 95.38 131 ILE A O 1
ATOM 1012 N N . ARG A 1 132 ? 0.311 -0.273 19.730 1.00 94.56 132 ARG A N 1
ATOM 1013 C CA . ARG A 1 132 ? 0.563 0.892 20.594 1.00 94.56 132 ARG A CA 1
ATOM 1014 C C . ARG A 1 132 ? -0.694 1.674 20.957 1.00 94.56 132 ARG A C 1
ATOM 1016 O O . ARG A 1 132 ? -0.698 2.314 21.996 1.00 94.56 132 ARG A O 1
ATOM 1023 N N . THR A 1 133 ? -1.712 1.669 20.100 1.00 92.69 133 THR A N 1
ATOM 1024 C CA . THR A 1 133 ? -2.926 2.478 20.302 1.00 92.69 133 THR A CA 1
ATOM 1025 C C . THR A 1 133 ? -4.102 1.666 20.835 1.00 92.69 133 THR A C 1
ATOM 1027 O O . THR A 1 133 ? -4.945 2.211 21.538 1.00 92.69 133 THR A O 1
ATOM 1030 N N . GLN A 1 134 ? -4.168 0.368 20.527 1.00 90.94 134 GLN A N 1
ATOM 1031 C CA . GLN A 1 134 ? -5.320 -0.479 20.846 1.00 90.94 134 GLN A CA 1
ATOM 1032 C C . GLN A 1 134 ? -5.020 -1.540 21.909 1.00 90.94 134 GLN A C 1
ATOM 1034 O O . GLN A 1 134 ? -5.932 -1.919 22.645 1.00 90.94 134 GLN A O 1
ATOM 1039 N N . CYS A 1 135 ? -3.782 -2.040 22.008 1.00 89.19 135 CYS A N 1
ATOM 1040 C CA . CYS A 1 135 ? -3.458 -3.192 22.863 1.00 89.19 135 CYS A CA 1
ATOM 1041 C C . CYS A 1 135 ? -2.725 -2.833 24.156 1.00 89.19 135 CYS A C 1
ATOM 1043 O O . CYS A 1 135 ? -2.911 -3.519 25.158 1.00 89.19 135 CYS A O 1
ATOM 1045 N N . ILE A 1 136 ? -1.880 -1.805 24.129 1.00 84.88 136 ILE A N 1
ATOM 1046 C CA . ILE A 1 136 ? -1.153 -1.316 25.300 1.00 84.88 136 ILE A CA 1
ATOM 1047 C C . ILE A 1 136 ? -1.846 -0.015 25.727 1.00 84.88 136 ILE A C 1
ATOM 1049 O O . ILE A 1 136 ? -1.551 1.018 25.130 1.00 84.88 136 ILE A O 1
ATOM 1053 N N . PRO A 1 137 ? -2.832 -0.067 26.644 1.00 61.25 137 PRO A N 1
ATOM 1054 C CA . PRO A 1 137 ? -3.461 1.137 27.179 1.00 61.25 137 PRO A CA 1
ATOM 1055 C C . PRO A 1 137 ? -2.483 1.978 28.008 1.00 61.25 137 PRO A C 1
ATOM 1057 O O . PRO A 1 137 ? -1.559 1.392 28.622 1.00 61.25 137 PRO A O 1
#

Radius of gyration: 35.81 Å; Cα contacts (8 Å, |Δi|>4): 34; chains: 1; bounding box: 109×39×88 Å

Mean predicted aligned error: 13.21 Å

Secondary structure (DSSP, 8-state):
--------S-SS--SS------HHHHHHHHHHHHHHHHHHHHHHHHHHHHHHHHHHHHHHHHHHHHHHHTTSS---------S--------S-----PPP---HHHHHHHHHHHHHHHHHHHHHHHHHHHIIIII--

Sequence (137 aa):
MVRITAANTSTFYCCIPPCPQTARELKLANAVITDMQMRQRDVAALDAKYTKELADAKAENDALRADVAAGRKRLRINANCPGSLRKAPITSGVDNVTGPRLADTAERDYFILRERLMAMQKQLEGAQEYIRTQCIP

Nearest PDB structures (foldseek):
  7ezx-assembly1_zJ  TM=3.218E-01  e=4.686E+00  Porphyridium purpureum
  6nr8-assembly1_2  TM=2.780E-01  e=9.289E+00  Homo sapiens

InterPro domains:
  IPR004929 Spanin, inner membrane subunit [MF_04137] (1-136)
  IPR004929 Spanin, inner membrane subunit [PF03245] (21-135)

pLDDT: mean 81.01, std 19.48, range [34.38, 97.62]

Solvent-accessible surface area (backbone atoms only — not comparable to full-atom values): 8785 Å² total; per-residue (Å²): 142,81,86,81,76,89,78,77,98,80,86,89,84,72,97,60,85,80,77,80,71,48,78,63,54,52,50,52,51,52,51,53,52,50,52,53,53,49,52,52,51,53,52,51,51,52,51,53,50,45,52,49,54,46,51,54,54,47,52,54,49,51,52,52,51,50,32,40,74,70,62,79,40,78,89,80,81,93,73,86,75,94,68,83,77,78,79,69,84,80,66,98,63,90,69,89,66,78,71,94,72,7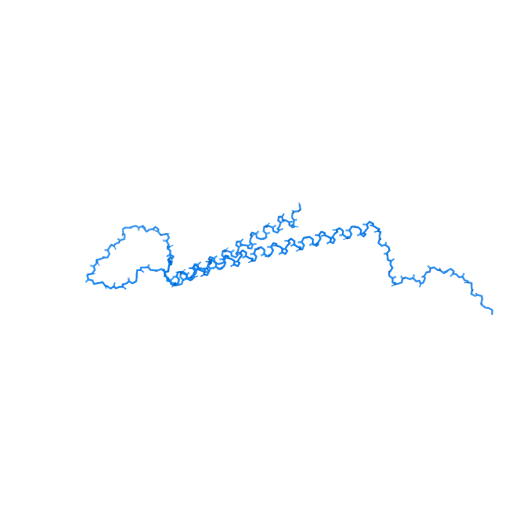8,54,72,65,58,57,51,50,50,5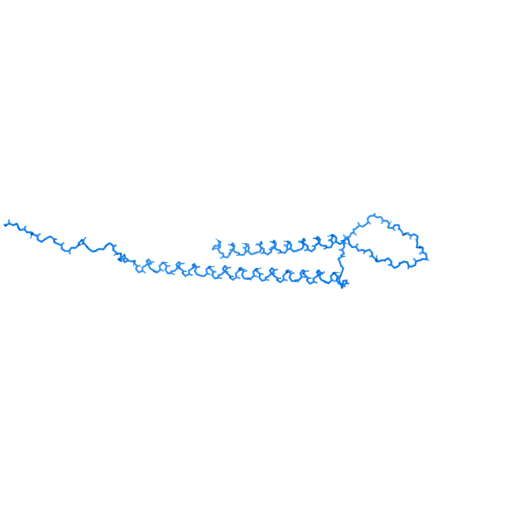2,54,49,52,53,53,50,53,51,54,48,44,53,50,54,48,53,52,52,46,42,59,71,74,69,52,129

Foldseek 3Di:
DDDDDDDDDDDPDDPPDDPPQPPVNVVVVVVVVVVVVVLVVVLVVLVVVLVVQLVVQLVVLVVVLVCCVVVVDADDDPDDDPDDPPPDPDDPDPDVPDPDHDDPVVSVVVSVVSSVVSNVVSVVVSVVVCCVPPPPD